Protein AF-X1P4A0-F1 (afdb_monomer_lite)

pLDDT: mean 90.71, std 11.79, range [50.19, 98.5]

Radius of gyration: 20.47 Å; chains: 1; bounding box: 56×38×45 Å

Sequence (84 aa):
ELKLKEFGFEIYPIEATFIPFPNGKYLFLWNDAQKAAQEIERFSPRDAKAYLEFVQFLDRVAKFMEPLLLKPPPIPLLPDYSEP

Structure (mmCIF, N/CA/C/O backbone):
data_AF-X1P4A0-F1
#
_entry.id   AF-X1P4A0-F1
#
loop_
_atom_site.group_PDB
_atom_site.id
_atom_site.type_symbol
_atom_site.label_atom_id
_atom_site.label_alt_id
_atom_site.label_comp_id
_atom_site.label_asym_id
_atom_site.label_entity_id
_atom_site.label_seq_id
_atom_site.pdbx_PDB_ins_code
_atom_site.Cartn_x
_atom_site.Cartn_y
_atom_site.Cartn_z
_atom_site.occupancy
_atom_site.B_iso_or_equiv
_atom_site.auth_seq_id
_atom_site.auth_comp_id
_atom_site.auth_asym_id
_atom_site.auth_atom_id
_atom_site.pdbx_PDB_model_num
ATOM 1 N N . GLU A 1 1 ? 20.698 -10.426 -22.635 1.00 77.75 1 GLU A N 1
ATOM 2 C CA . GLU A 1 1 ? 19.627 -10.447 -21.614 1.00 77.75 1 GLU A CA 1
ATOM 3 C C . GLU A 1 1 ? 19.995 -11.389 -20.480 1.00 77.75 1 GLU A C 1
ATOM 5 O O . GLU A 1 1 ? 20.729 -12.340 -20.716 1.00 77.75 1 GLU A O 1
ATOM 10 N N . LEU A 1 2 ? 19.495 -11.131 -19.269 1.00 92.69 2 LEU A N 1
ATOM 11 C CA . LEU A 1 2 ? 19.881 -11.840 -18.041 1.00 92.69 2 LEU A CA 1
ATOM 12 C C . LEU A 1 2 ? 19.275 -13.253 -17.882 1.00 92.69 2 LEU A C 1
ATOM 14 O O . LEU A 1 2 ? 19.603 -13.929 -16.915 1.00 92.69 2 LEU A O 1
ATOM 18 N N . LYS A 1 3 ? 18.392 -13.707 -18.791 1.00 95.06 3 LYS A N 1
ATOM 19 C CA . LYS A 1 3 ? 17.752 -15.046 -18.769 1.00 95.06 3 LYS A CA 1
ATOM 20 C C . LYS A 1 3 ? 17.145 -15.450 -17.410 1.00 95.06 3 LYS A C 1
ATOM 22 O O . LYS A 1 3 ? 17.086 -16.625 -17.067 1.00 95.06 3 LYS A O 1
ATOM 27 N N . LEU A 1 4 ? 16.666 -1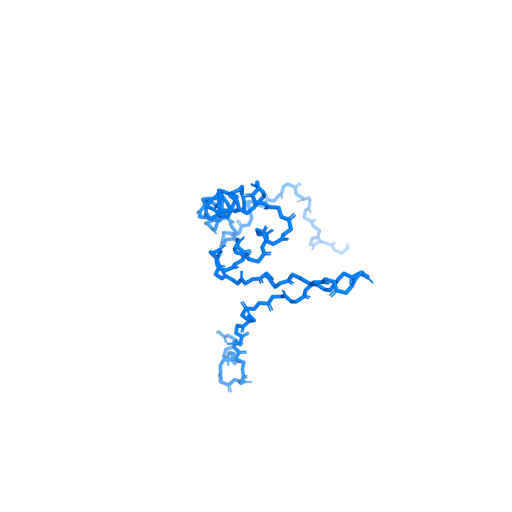4.471 -16.637 1.00 95.31 4 LEU A N 1
ATOM 28 C CA . LEU A 1 4 ? 16.282 -14.642 -15.227 1.00 95.31 4 LEU A CA 1
ATOM 29 C C . LEU A 1 4 ? 15.261 -15.769 -15.018 1.00 95.31 4 LEU A C 1
ATOM 31 O O . LEU A 1 4 ? 15.429 -16.595 -14.127 1.00 95.31 4 LEU A O 1
ATOM 35 N N . LYS A 1 5 ? 14.244 -15.844 -15.883 1.00 93.25 5 LYS A N 1
ATOM 36 C CA . LYS A 1 5 ? 13.215 -16.889 -15.820 1.00 93.25 5 LYS A CA 1
ATOM 37 C C . LYS A 1 5 ? 13.771 -18.289 -16.115 1.00 93.25 5 LYS A C 1
ATOM 39 O O . LYS A 1 5 ? 13.376 -19.242 -15.458 1.00 93.25 5 LYS A O 1
ATOM 44 N N . GLU A 1 6 ? 14.696 -18.418 -17.071 1.00 95.69 6 GLU A N 1
ATOM 45 C CA . GLU A 1 6 ? 15.355 -19.700 -17.394 1.00 95.69 6 GLU A CA 1
ATOM 46 C C . GLU A 1 6 ? 16.225 -20.194 -16.230 1.00 95.69 6 GLU A C 1
ATOM 48 O O . GLU A 1 6 ? 16.346 -21.396 -16.015 1.00 95.69 6 GLU A O 1
ATOM 53 N N . PHE A 1 7 ? 16.787 -19.268 -15.450 1.00 96.12 7 PHE A N 1
ATOM 54 C CA . PHE A 1 7 ? 17.538 -19.569 -14.232 1.00 96.12 7 PHE A CA 1
ATOM 55 C C . PHE A 1 7 ? 16.665 -19.646 -12.967 1.00 96.12 7 PHE A C 1
ATOM 57 O O . PHE A 1 7 ? 17.199 -19.677 -11.861 1.00 96.12 7 PHE A O 1
ATOM 64 N N . GLY A 1 8 ? 15.336 -19.712 -13.112 1.00 95.62 8 GLY A N 1
ATOM 65 C CA . GLY A 1 8 ? 14.410 -19.983 -12.009 1.00 95.62 8 GLY A CA 1
ATOM 66 C C . GLY A 1 8 ? 14.023 -18.772 -11.159 1.00 95.62 8 GLY A C 1
ATOM 67 O O . GLY A 1 8 ? 13.516 -18.949 -10.055 1.00 95.62 8 GLY A O 1
ATOM 68 N N . PHE A 1 9 ? 14.251 -17.542 -11.633 1.00 95.12 9 PHE A N 1
ATOM 69 C CA . PHE A 1 9 ? 13.757 -16.354 -10.938 1.00 95.12 9 PHE A CA 1
ATOM 70 C C . PHE A 1 9 ? 12.240 -16.203 -11.112 1.00 95.12 9 PHE A C 1
ATOM 72 O O . PHE A 1 9 ? 11.744 -16.037 -12.231 1.00 95.12 9 PHE A O 1
ATOM 79 N N . GLU A 1 10 ? 11.526 -16.186 -9.988 1.00 93.88 10 GLU A N 1
ATOM 80 C CA . GLU A 1 10 ? 10.084 -15.967 -9.904 1.00 93.88 10 GLU A CA 1
ATOM 81 C C . GLU A 1 10 ? 9.767 -14.868 -8.884 1.00 93.88 10 GLU A C 1
ATOM 83 O O . GLU A 1 10 ? 10.381 -14.787 -7.819 1.00 93.88 10 GLU A O 1
ATOM 88 N N . ILE A 1 11 ? 8.792 -14.017 -9.211 1.00 91.19 11 ILE A N 1
ATOM 89 C CA . ILE A 1 11 ? 8.319 -12.955 -8.320 1.00 91.19 11 ILE A CA 1
ATOM 90 C C . ILE A 1 11 ? 7.030 -13.426 -7.660 1.00 91.19 11 ILE A C 1
ATOM 92 O O . ILE A 1 11 ? 6.021 -13.630 -8.334 1.00 91.19 11 ILE A O 1
ATOM 96 N N . TYR A 1 12 ? 7.060 -13.522 -6.336 1.00 90.75 12 TYR A N 1
ATOM 97 C CA . TYR A 1 12 ? 5.880 -13.768 -5.520 1.00 90.75 12 TYR A CA 1
ATOM 98 C C . TYR A 1 12 ? 5.439 -12.453 -4.871 1.00 90.75 12 TYR A C 1
ATOM 100 O O . TYR A 1 12 ? 6.215 -11.865 -4.112 1.00 90.75 12 TYR A O 1
ATOM 108 N N . PRO A 1 13 ? 4.231 -11.947 -5.169 1.00 87.25 13 PRO A N 1
ATOM 109 C CA . PRO A 1 13 ? 3.751 -10.722 -4.556 1.00 87.25 13 PRO A CA 1
ATOM 110 C C . PRO A 1 13 ? 3.473 -10.956 -3.071 1.00 87.25 13 PRO A C 1
ATOM 112 O O . PRO A 1 13 ? 2.784 -11.899 -2.688 1.00 87.25 13 PRO A O 1
ATOM 115 N N . ILE A 1 14 ? 3.982 -10.062 -2.229 1.00 90.94 14 ILE A N 1
ATOM 116 C CA . ILE A 1 14 ? 3.577 -9.995 -0.825 1.00 90.94 14 ILE A CA 1
ATOM 117 C C . ILE A 1 14 ? 2.225 -9.288 -0.792 1.00 90.94 14 ILE A C 1
ATOM 119 O O . ILE A 1 14 ? 2.146 -8.128 -1.181 1.00 90.94 14 ILE A O 1
ATOM 123 N N . GLU A 1 15 ? 1.164 -9.970 -0.361 1.00 91.31 15 GLU A N 1
ATOM 124 C CA . GLU A 1 15 ? -0.204 -9.423 -0.409 1.00 91.31 15 GLU A CA 1
ATOM 125 C C . GLU A 1 15 ? -0.469 -8.329 0.636 1.00 91.31 15 GLU A C 1
ATOM 127 O O . GLU A 1 15 ? -1.242 -7.395 0.392 1.00 91.31 15 GLU A O 1
ATOM 132 N N . ALA A 1 16 ? 0.165 -8.449 1.802 1.00 95.12 16 ALA A N 1
ATOM 133 C CA . ALA A 1 16 ? 0.049 -7.503 2.900 1.00 95.12 16 ALA A CA 1
ATOM 134 C C . ALA A 1 16 ? 1.261 -7.559 3.824 1.00 95.12 16 ALA A C 1
ATOM 136 O O . ALA A 1 16 ? 1.906 -8.596 3.984 1.00 95.12 16 ALA A O 1
ATOM 137 N N . THR A 1 17 ? 1.509 -6.443 4.502 1.00 95.69 17 THR A N 1
ATOM 138 C CA . THR A 1 17 ? 2.470 -6.366 5.604 1.00 95.69 17 THR A CA 1
ATOM 139 C C . THR A 1 17 ? 1.730 -6.424 6.938 1.00 95.69 17 THR A C 1
ATOM 141 O O . THR A 1 17 ? 0.801 -5.650 7.168 1.00 95.69 17 THR A O 1
ATOM 144 N N . PHE A 1 18 ? 2.146 -7.324 7.830 1.00 96.50 18 PHE A N 1
ATOM 145 C CA . PHE A 1 18 ? 1.639 -7.403 9.200 1.00 96.50 18 PHE A CA 1
ATOM 146 C C . PHE A 1 18 ? 2.457 -6.513 10.140 1.00 96.50 18 PHE A C 1
ATOM 148 O O . PHE A 1 18 ? 3.677 -6.646 10.223 1.00 96.50 18 PHE A O 1
ATOM 155 N N . ILE A 1 19 ? 1.778 -5.627 10.869 1.00 96.81 19 ILE A N 1
ATOM 156 C CA . ILE A 1 19 ? 2.386 -4.654 11.781 1.00 96.81 19 ILE A CA 1
ATOM 157 C C . ILE A 1 19 ? 1.805 -4.875 13.189 1.00 96.81 19 ILE A C 1
ATOM 159 O O . ILE A 1 19 ? 0.695 -4.411 13.474 1.00 96.81 19 ILE A O 1
ATOM 163 N N . PRO A 1 20 ? 2.507 -5.604 14.076 1.00 97.38 20 PRO A N 1
ATOM 164 C CA . PRO A 1 20 ? 2.062 -5.824 15.448 1.00 97.38 20 PRO A CA 1
ATOM 165 C C . PRO A 1 20 ? 2.357 -4.613 16.340 1.00 97.38 20 PRO A C 1
ATOM 167 O O . PRO A 1 20 ? 3.402 -3.975 16.223 1.00 97.38 20 PRO A O 1
ATOM 170 N N . PHE A 1 21 ? 1.467 -4.343 17.294 1.00 96.25 21 PHE A N 1
ATOM 171 C CA . PHE A 1 21 ? 1.663 -3.331 18.330 1.00 96.25 21 PHE A CA 1
ATOM 172 C C . PHE A 1 21 ? 1.878 -3.984 19.707 1.00 96.25 21 PHE A C 1
ATOM 174 O O . PHE A 1 21 ? 1.305 -5.042 19.981 1.00 96.25 21 PHE A O 1
ATOM 181 N N . PRO A 1 22 ? 2.620 -3.339 20.632 1.00 96.94 22 PRO A N 1
ATOM 182 C CA . PRO A 1 22 ? 2.876 -3.890 21.969 1.00 96.94 22 PRO A CA 1
ATOM 183 C C . PRO A 1 22 ? 1.616 -4.170 22.804 1.00 96.94 22 PRO A C 1
ATOM 185 O O . PRO A 1 22 ? 1.641 -4.988 23.714 1.00 96.94 22 PRO A O 1
ATOM 188 N N . ASN A 1 23 ? 0.505 -3.496 22.499 1.00 95.25 23 ASN A N 1
ATOM 189 C CA . ASN A 1 23 ? -0.778 -3.657 23.188 1.00 95.25 23 ASN A CA 1
ATOM 190 C C . ASN A 1 23 ? -1.638 -4.813 22.636 1.00 95.25 23 ASN A C 1
ATOM 192 O O . ASN A 1 23 ? -2.823 -4.891 22.956 1.00 95.25 23 ASN A O 1
ATOM 196 N N . GLY A 1 24 ? -1.083 -5.663 21.767 1.00 95.12 24 GLY A N 1
ATOM 197 C CA . GLY A 1 24 ? -1.794 -6.786 21.152 1.00 95.12 24 GLY A CA 1
ATOM 198 C C . GLY A 1 24 ? -2.717 -6.401 19.992 1.00 95.12 24 GLY A C 1
ATOM 199 O O . GLY A 1 24 ? -3.309 -7.282 19.368 1.00 95.12 24 GLY A O 1
ATOM 200 N N . LYS A 1 25 ? -2.835 -5.109 19.655 1.00 96.19 25 LYS A N 1
ATOM 201 C CA . LYS A 1 25 ? -3.443 -4.691 18.386 1.00 96.19 25 LYS A CA 1
ATOM 202 C C . LYS A 1 25 ? -2.487 -4.994 17.234 1.00 96.19 25 LYS A C 1
ATOM 204 O O . LYS A 1 25 ? -1.284 -5.163 17.421 1.00 96.19 25 LYS A O 1
ATOM 209 N N . TYR A 1 26 ? -3.026 -5.014 16.026 1.00 96.88 26 TYR A N 1
ATOM 210 C CA . TYR A 1 26 ? -2.258 -5.204 14.806 1.00 96.88 26 TYR A CA 1
ATOM 211 C C . TYR A 1 26 ? -2.908 -4.457 13.649 1.00 96.88 26 TYR A C 1
ATOM 213 O O . TYR A 1 26 ? -4.116 -4.216 13.665 1.00 96.88 26 TYR A O 1
ATOM 221 N N . LEU A 1 27 ? -2.096 -4.129 12.653 1.00 97.25 27 LEU A N 1
ATOM 222 C CA . LEU A 1 27 ? -2.515 -3.539 11.393 1.00 97.25 27 LEU A CA 1
ATOM 223 C C . LEU A 1 27 ? -2.015 -4.431 10.254 1.00 97.25 27 LEU A C 1
ATOM 225 O O . LEU A 1 27 ? -0.825 -4.738 10.189 1.00 97.25 27 LEU A O 1
ATOM 229 N N . PHE A 1 28 ? -2.916 -4.833 9.361 1.00 97.56 28 PHE A N 1
ATOM 230 C CA . PHE A 1 28 ? -2.528 -5.351 8.053 1.00 97.56 28 PHE A CA 1
ATOM 2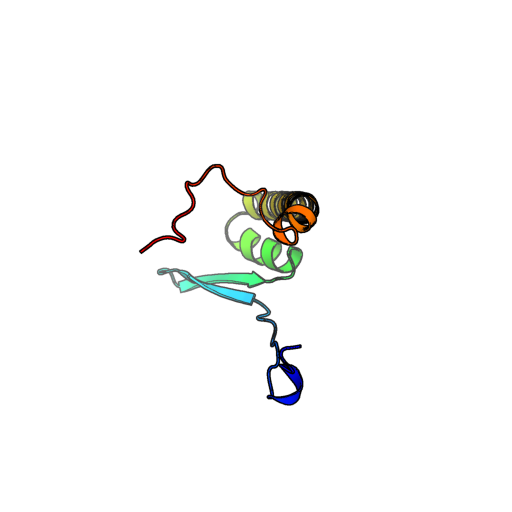31 C C . PHE A 1 28 ? -2.552 -4.209 7.044 1.00 97.56 28 PHE A C 1
ATOM 233 O O . PHE A 1 28 ? -3.602 -3.627 6.779 1.00 97.56 28 PHE A O 1
ATOM 240 N N . LEU A 1 29 ? -1.394 -3.890 6.472 1.00 96.69 29 LEU A N 1
ATOM 241 C CA . LEU A 1 29 ? -1.310 -2.957 5.358 1.00 96.69 29 LEU A CA 1
ATOM 242 C C . LEU A 1 29 ? -1.342 -3.755 4.054 1.00 96.69 29 LEU A C 1
ATOM 244 O O . LEU A 1 29 ? -0.323 -4.294 3.621 1.00 96.69 29 LEU A O 1
ATOM 248 N N . TRP A 1 30 ? -2.539 -3.884 3.489 1.00 97.25 30 TRP A N 1
ATOM 249 C CA . TRP A 1 30 ? -2.789 -4.567 2.221 1.00 97.25 30 TRP A CA 1
ATOM 250 C C . TRP A 1 30 ? -2.296 -3.738 1.033 1.00 97.25 30 TRP A C 1
ATOM 252 O O . TRP A 1 30 ? -2.352 -2.510 1.068 1.00 97.25 30 TRP A O 1
ATOM 262 N N . ASN A 1 31 ? -1.896 -4.402 -0.054 1.00 94.38 31 ASN A N 1
ATOM 263 C CA . ASN A 1 31 ? -1.638 -3.709 -1.326 1.00 94.38 31 ASN A CA 1
ATOM 264 C C . ASN A 1 31 ? -2.915 -3.087 -1.913 1.00 94.38 31 ASN A C 1
ATOM 266 O O . ASN A 1 31 ? -2.860 -2.095 -2.635 1.00 94.38 31 ASN A O 1
ATOM 270 N N . ASP A 1 32 ? -4.071 -3.680 -1.607 1.00 96.56 32 ASP A N 1
ATOM 271 C CA . ASP A 1 32 ? -5.373 -3.087 -1.887 1.00 96.56 32 ASP A CA 1
ATOM 272 C C . ASP A 1 32 ? -5.624 -1.934 -0.905 1.00 96.56 32 ASP A C 1
ATOM 274 O O . ASP A 1 32 ? -5.785 -2.141 0.303 1.00 96.56 32 ASP A O 1
ATOM 278 N N . ALA A 1 33 ? -5.654 -0.710 -1.432 1.00 97.12 33 ALA A N 1
ATOM 279 C CA . ALA A 1 33 ? -5.755 0.498 -0.623 1.00 97.12 33 ALA A CA 1
ATOM 280 C C . ALA A 1 33 ? -7.061 0.577 0.185 1.00 97.12 33 ALA A C 1
ATOM 282 O O . ALA A 1 33 ? -7.090 1.185 1.254 1.00 97.12 33 ALA A O 1
ATOM 283 N N . GLN A 1 34 ? -8.131 -0.063 -0.283 1.00 97.94 34 GLN A N 1
ATOM 284 C CA . GLN A 1 34 ? -9.443 -0.039 0.347 1.00 97.94 34 GLN A CA 1
ATOM 285 C C . GLN A 1 34 ? -9.460 -0.995 1.533 1.00 97.94 34 GLN A C 1
ATOM 287 O O . GLN A 1 34 ? -9.907 -0.610 2.613 1.00 97.94 34 GLN A O 1
ATOM 292 N N . LYS A 1 35 ? -8.894 -2.195 1.377 1.00 97.94 35 LYS A N 1
ATOM 293 C CA . LYS A 1 35 ? -8.671 -3.117 2.500 1.00 97.94 35 LYS A CA 1
ATOM 294 C C . LYS A 1 35 ? -7.734 -2.510 3.543 1.00 97.94 35 LYS A C 1
ATOM 296 O O . LYS A 1 35 ? -8.001 -2.601 4.737 1.00 97.94 35 LYS A O 1
ATOM 301 N N . ALA A 1 36 ? -6.661 -1.847 3.111 1.00 97.88 36 ALA A N 1
ATOM 302 C CA . ALA A 1 36 ? -5.767 -1.128 4.015 1.00 97.88 36 ALA A CA 1
ATOM 303 C C . ALA A 1 36 ? -6.492 0.004 4.769 1.00 97.88 36 ALA A C 1
ATOM 305 O O . ALA A 1 36 ? -6.338 0.121 5.982 1.00 97.88 36 ALA A O 1
ATOM 306 N N . ALA A 1 37 ? -7.333 0.797 4.096 1.00 98.44 37 ALA A N 1
ATOM 307 C CA . ALA A 1 37 ? -8.122 1.846 4.744 1.00 98.44 37 ALA A CA 1
ATOM 308 C C . ALA A 1 37 ? -9.106 1.285 5.786 1.00 98.44 37 ALA A C 1
ATOM 310 O O . ALA A 1 37 ? -9.220 1.853 6.868 1.00 98.44 37 ALA A O 1
ATOM 311 N N . GLN A 1 38 ? -9.759 0.152 5.504 1.00 98.31 38 GLN A N 1
ATOM 312 C CA . GLN A 1 38 ? -10.634 -0.540 6.464 1.00 98.31 38 GLN A CA 1
ATOM 313 C C . GLN A 1 38 ? -9.870 -0.995 7.715 1.00 98.31 38 GLN A C 1
ATOM 315 O O . GLN A 1 38 ? -10.361 -0.864 8.836 1.00 98.31 38 GLN A O 1
ATOM 320 N N . GLU A 1 39 ? -8.645 -1.493 7.548 1.00 98.12 39 GLU A N 1
ATOM 321 C CA . GLU A 1 39 ? -7.789 -1.852 8.679 1.00 98.12 39 GLU A CA 1
ATOM 322 C C . GLU A 1 39 ? -7.355 -0.618 9.489 1.00 98.12 39 GLU A C 1
ATOM 324 O O . GLU A 1 39 ? -7.386 -0.648 10.721 1.00 98.12 39 GLU A O 1
ATOM 329 N N . ILE A 1 40 ? -7.021 0.491 8.819 1.00 98.38 40 ILE A N 1
ATOM 330 C CA . ILE A 1 40 ? -6.673 1.771 9.462 1.00 98.38 40 ILE A CA 1
ATOM 331 C C . ILE A 1 40 ? -7.875 2.361 10.211 1.00 98.38 40 ILE A C 1
ATOM 333 O O . ILE A 1 40 ? -7.702 2.921 11.294 1.00 98.38 40 ILE A O 1
ATOM 337 N N . GLU A 1 41 ? -9.098 2.202 9.700 1.00 98.25 41 GLU A N 1
ATOM 338 C CA . GLU A 1 41 ? -10.324 2.736 10.309 1.00 98.25 41 GLU A CA 1
ATOM 339 C C . GLU A 1 41 ? -10.545 2.213 11.733 1.00 98.25 41 GLU A C 1
ATOM 341 O O . GLU A 1 41 ? -10.984 2.963 12.608 1.00 98.25 41 GLU A O 1
ATOM 346 N N . ARG A 1 42 ? -10.128 0.967 12.009 1.00 97.00 42 ARG A N 1
ATOM 347 C CA . ARG A 1 42 ? -10.135 0.364 13.356 1.00 97.00 42 ARG A CA 1
ATOM 348 C C . ARG A 1 42 ? -9.304 1.153 14.378 1.00 97.00 42 ARG A C 1
ATOM 350 O O . ARG A 1 42 ? -9.498 0.988 15.584 1.00 97.00 42 ARG A O 1
ATOM 357 N N . PHE A 1 43 ? -8.354 1.963 13.910 1.00 96.31 43 PHE A N 1
ATOM 358 C CA . PHE A 1 43 ? -7.500 2.833 14.719 1.00 96.31 43 PHE A CA 1
ATOM 359 C C . PHE A 1 43 ? -7.922 4.301 14.620 1.00 96.31 43 PHE A C 1
ATOM 361 O O . PHE A 1 43 ? -7.918 4.998 15.633 1.00 96.31 43 PHE A O 1
ATOM 368 N N . SER A 1 44 ? -8.266 4.767 13.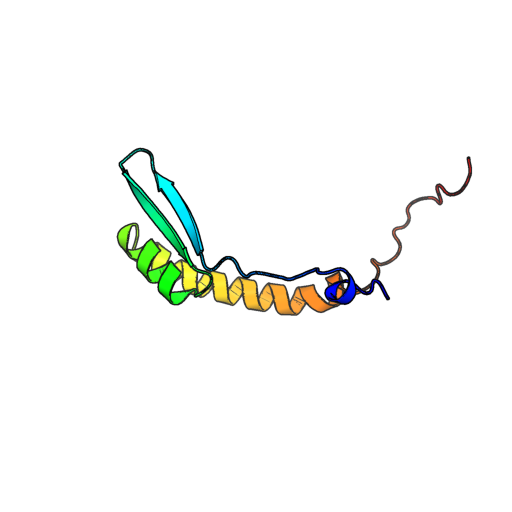417 1.00 97.81 44 SER A N 1
ATOM 369 C CA . SER A 1 44 ? -8.598 6.163 13.134 1.00 97.81 44 SER A CA 1
ATOM 370 C C . SER A 1 44 ? -9.433 6.291 11.850 1.00 97.81 44 SER A C 1
ATOM 372 O O . SER A 1 44 ? -8.899 6.154 10.746 1.00 97.81 44 SER A O 1
ATOM 374 N N . PRO A 1 45 ? -10.732 6.635 11.951 1.00 98.00 45 PRO A N 1
ATOM 375 C CA . PRO A 1 45 ? -11.577 6.886 10.778 1.00 98.00 45 PRO A CA 1
ATOM 376 C C . PRO A 1 45 ? -11.103 8.074 9.933 1.00 98.00 45 PRO A C 1
ATOM 378 O O . PRO A 1 45 ? -11.232 8.083 8.709 1.00 98.00 45 PRO A O 1
ATOM 381 N N . ARG A 1 46 ? -10.515 9.086 10.585 1.00 98.44 46 ARG A N 1
ATOM 382 C CA . ARG A 1 46 ? -9.927 10.240 9.897 1.00 98.44 46 ARG A CA 1
ATOM 383 C C . ARG A 1 46 ? -8.774 9.800 8.997 1.00 98.44 46 ARG A C 1
ATOM 385 O O . ARG A 1 46 ? -8.723 10.213 7.839 1.00 98.44 46 ARG A O 1
ATOM 392 N N . ASP A 1 47 ? -7.875 8.974 9.523 1.00 98.38 47 ASP A N 1
ATOM 393 C CA . ASP A 1 47 ? -6.687 8.555 8.780 1.00 98.38 47 ASP A CA 1
ATOM 394 C C . ASP A 1 47 ? -7.029 7.524 7.707 1.00 98.38 47 ASP A C 1
ATOM 396 O O . ASP A 1 47 ? -6.413 7.544 6.649 1.00 98.38 47 ASP A O 1
ATOM 400 N N . ALA A 1 48 ? -8.063 6.701 7.903 1.00 98.50 48 ALA A N 1
ATOM 401 C CA . ALA A 1 48 ? -8.569 5.804 6.864 1.00 98.50 48 ALA A CA 1
ATOM 402 C C . ALA A 1 48 ? -8.987 6.568 5.598 1.00 98.50 48 ALA A C 1
ATOM 404 O O . ALA A 1 48 ? -8.617 6.191 4.484 1.00 98.50 48 ALA A O 1
ATOM 405 N N . LYS A 1 49 ? -9.698 7.692 5.762 1.00 97.62 49 LYS A N 1
ATOM 406 C CA . LYS A 1 49 ? -10.062 8.561 4.638 1.00 97.62 49 LYS A CA 1
ATOM 407 C C . LYS A 1 49 ? -8.830 9.219 4.009 1.00 97.62 49 LYS A C 1
ATOM 409 O O . LYS A 1 49 ? -8.680 9.192 2.789 1.00 97.62 49 LYS A O 1
ATOM 414 N N . ALA A 1 50 ? -7.948 9.785 4.834 1.00 98.50 50 ALA A N 1
ATOM 415 C CA . ALA A 1 50 ? -6.740 10.457 4.355 1.00 98.50 50 ALA A CA 1
ATOM 416 C C . ALA A 1 50 ? -5.782 9.497 3.627 1.00 98.50 50 ALA A C 1
ATOM 418 O O . ALA A 1 50 ? -5.127 9.889 2.665 1.00 98.50 50 ALA A O 1
ATOM 419 N N . TYR A 1 51 ? -5.730 8.230 4.044 1.00 98.31 51 TYR A N 1
ATOM 420 C CA . TYR A 1 51 ? -4.896 7.205 3.428 1.00 98.31 51 TYR A CA 1
ATOM 421 C C . TYR A 1 51 ? -5.263 6.976 1.958 1.00 98.31 51 TYR A C 1
ATOM 423 O O . TYR A 1 51 ? -4.375 6.920 1.111 1.00 98.31 51 TYR A O 1
ATOM 431 N N . LEU A 1 52 ? -6.555 6.927 1.620 1.00 98.19 52 LEU A N 1
ATOM 432 C CA . LEU A 1 52 ? -6.987 6.767 0.227 1.00 98.19 52 LEU A CA 1
ATOM 433 C C . LEU A 1 52 ? -6.564 7.955 -0.646 1.00 98.19 52 LEU A C 1
ATOM 435 O O . LEU A 1 52 ? -6.078 7.766 -1.762 1.00 98.19 52 LEU A O 1
ATOM 439 N N . GLU A 1 53 ? -6.707 9.176 -0.130 1.00 98.06 53 GLU A N 1
ATOM 440 C CA . GLU A 1 53 ? -6.261 10.396 -0.815 1.00 98.06 53 GLU A CA 1
ATOM 441 C C . GLU A 1 53 ? -4.734 10.396 -1.006 1.00 98.06 53 GLU A C 1
ATOM 443 O O . GLU A 1 53 ? -4.229 10.756 -2.075 1.00 98.06 53 GLU A O 1
ATOM 448 N N . PHE A 1 54 ? -3.997 9.926 0.003 1.00 98.00 54 PHE A N 1
ATOM 449 C CA . PHE A 1 54 ? -2.545 9.790 -0.032 1.00 98.00 54 PHE A CA 1
ATOM 450 C C . PHE A 1 54 ? -2.074 8.762 -1.067 1.00 98.00 54 PHE A C 1
ATOM 452 O O . PHE A 1 54 ? -1.191 9.069 -1.865 1.00 98.00 54 PHE A O 1
ATOM 459 N N . VAL A 1 55 ? -2.686 7.576 -1.124 1.00 97.69 55 VAL A N 1
ATOM 460 C CA . VAL A 1 55 ? -2.348 6.550 -2.126 1.00 97.69 55 VAL A CA 1
ATOM 461 C C . VAL A 1 55 ? -2.579 7.074 -3.544 1.00 97.69 55 VAL A C 1
ATOM 463 O O . VAL A 1 55 ? -1.719 6.920 -4.409 1.00 97.69 55 VAL A O 1
ATOM 466 N N . GLN A 1 56 ? -3.695 7.766 -3.787 1.00 97.69 56 GLN A N 1
ATOM 467 C CA . GLN A 1 56 ? -3.958 8.389 -5.089 1.00 97.69 56 GLN A CA 1
ATOM 468 C C . GLN A 1 56 ? -2.936 9.474 -5.438 1.00 97.69 56 GLN A C 1
ATOM 470 O O . GLN A 1 56 ? -2.592 9.659 -6.606 1.00 97.69 56 GLN A O 1
ATOM 475 N N . PHE A 1 57 ? -2.472 10.233 -4.446 1.00 98.00 57 PHE A N 1
ATOM 476 C CA . PHE A 1 57 ? -1.389 11.187 -4.644 1.00 98.00 57 PHE A CA 1
ATOM 477 C C . PHE A 1 57 ? -0.084 10.481 -5.028 1.00 98.00 57 PHE A C 1
ATOM 479 O O . PHE A 1 57 ? 0.535 10.879 -6.015 1.00 98.00 57 PHE A O 1
ATOM 486 N N . LEU A 1 58 ? 0.291 9.414 -4.318 1.00 97.44 58 LEU A N 1
ATOM 487 C CA . LEU A 1 58 ? 1.481 8.626 -4.638 1.00 97.44 58 LEU A CA 1
ATOM 488 C C . LEU A 1 58 ? 1.415 8.015 -6.041 1.00 97.44 58 LEU A C 1
ATOM 490 O O . LEU A 1 58 ? 2.418 8.050 -6.742 1.00 97.44 58 LEU A O 1
ATOM 494 N N . ASP A 1 59 ? 0.250 7.541 -6.490 1.00 96.81 59 ASP A N 1
ATOM 495 C CA . ASP A 1 59 ? 0.060 7.039 -7.861 1.00 96.81 59 ASP A CA 1
ATOM 496 C C . ASP A 1 59 ? 0.354 8.120 -8.919 1.00 96.81 59 ASP A C 1
ATOM 498 O O . ASP A 1 59 ? 1.057 7.874 -9.902 1.00 96.81 59 ASP A O 1
ATOM 502 N N . ARG A 1 60 ? -0.104 9.360 -8.697 1.00 97.50 60 ARG A N 1
ATOM 503 C CA . ARG A 1 60 ? 0.220 10.486 -9.592 1.00 97.50 60 ARG A CA 1
ATOM 504 C C . ARG A 1 60 ? 1.711 10.815 -9.587 1.00 97.50 60 ARG A C 1
ATOM 506 O O . ARG A 1 60 ? 2.275 11.073 -10.649 1.00 97.50 60 ARG A O 1
ATOM 513 N N . VAL A 1 61 ? 2.345 10.803 -8.413 1.00 97.38 61 VAL A N 1
ATOM 514 C CA . VAL A 1 61 ? 3.794 11.026 -8.287 1.00 97.38 61 VAL A CA 1
ATOM 515 C C . VAL A 1 61 ? 4.568 9.920 -9.000 1.00 97.38 61 VAL A C 1
ATOM 517 O O . VAL A 1 61 ? 5.483 10.222 -9.760 1.00 97.38 61 VAL A O 1
ATOM 520 N N . ALA A 1 62 ? 4.182 8.657 -8.819 1.00 95.56 62 ALA A N 1
ATOM 521 C CA . ALA A 1 62 ? 4.819 7.515 -9.463 1.00 95.56 62 ALA A CA 1
ATOM 522 C C . ALA A 1 62 ? 4.767 7.639 -10.989 1.00 95.56 62 ALA A C 1
ATOM 524 O O . ALA A 1 62 ? 5.812 7.578 -11.629 1.00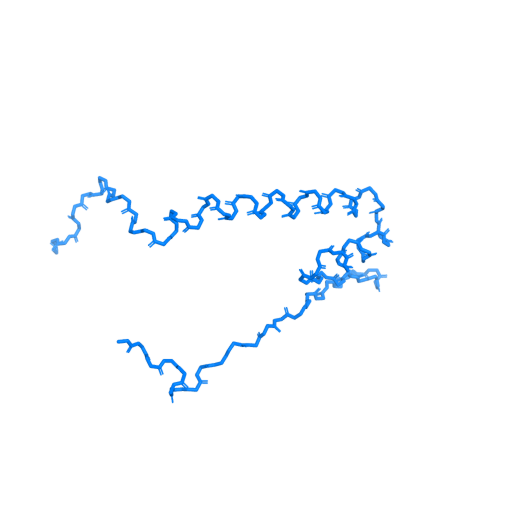 95.56 62 ALA A O 1
ATOM 525 N N . LYS A 1 63 ? 3.596 7.943 -11.563 1.00 95.19 63 LYS A N 1
ATOM 526 C CA . LYS A 1 63 ? 3.430 8.165 -13.013 1.00 95.19 63 LYS A CA 1
ATOM 527 C C . LYS A 1 63 ? 4.295 9.302 -13.554 1.00 95.19 63 LYS A C 1
ATOM 529 O O . LYS A 1 63 ? 4.765 9.240 -14.686 1.00 95.19 63 LYS A O 1
ATOM 534 N N . PHE A 1 64 ? 4.503 10.349 -12.760 1.00 94.50 64 PHE A N 1
ATOM 535 C CA . PHE A 1 64 ? 5.391 11.448 -13.130 1.00 94.50 64 PHE A CA 1
ATOM 536 C C . PHE A 1 64 ? 6.875 11.048 -13.064 1.00 94.50 64 PHE A C 1
ATOM 538 O O . PHE A 1 64 ? 7.656 11.422 -13.938 1.00 94.50 64 PHE A O 1
ATOM 545 N N . MET A 1 65 ? 7.262 10.281 -12.043 1.00 93.69 65 MET A N 1
ATOM 546 C CA . MET A 1 65 ? 8.652 9.897 -11.779 1.00 93.69 65 MET A CA 1
ATOM 547 C C . MET A 1 65 ? 9.140 8.719 -12.628 1.00 93.69 65 MET A C 1
ATOM 549 O O . MET A 1 65 ? 10.317 8.674 -12.974 1.00 93.69 65 MET A O 1
ATOM 553 N N . GLU A 1 66 ? 8.267 7.778 -12.987 1.00 92.25 66 GLU A N 1
ATOM 554 C CA . GLU A 1 66 ? 8.586 6.571 -13.760 1.00 92.25 66 GLU A CA 1
ATOM 555 C C . GLU A 1 66 ? 9.450 6.834 -15.013 1.00 92.25 66 GLU A C 1
ATOM 557 O O . GLU A 1 66 ? 10.512 6.215 -15.138 1.00 92.25 66 GLU A O 1
ATOM 562 N N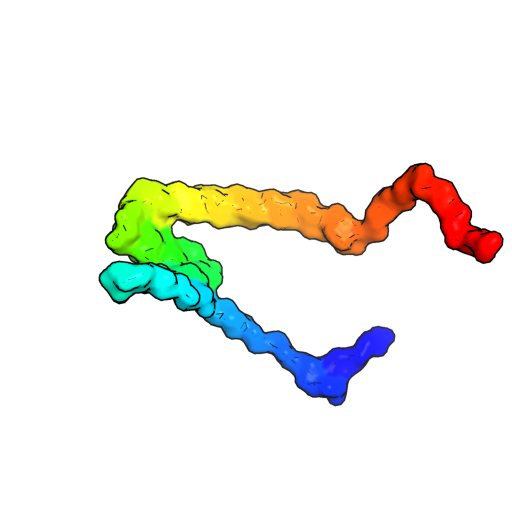 . PRO A 1 67 ? 9.125 7.795 -15.905 1.00 90.00 67 PRO A N 1
ATOM 563 C CA . PRO A 1 67 ? 9.967 8.073 -17.069 1.00 90.00 67 PRO A CA 1
ATOM 564 C C . PRO A 1 67 ? 11.325 8.691 -16.719 1.00 90.00 67 PRO A C 1
ATOM 566 O O . PRO A 1 67 ? 12.222 8.667 -17.559 1.00 90.00 67 PRO A O 1
ATOM 569 N N . LEU A 1 68 ? 11.484 9.284 -15.533 1.00 88.25 68 LEU A N 1
ATOM 570 C CA . LEU A 1 68 ? 12.761 9.828 -15.065 1.00 88.25 68 LEU A CA 1
ATOM 571 C C . LEU A 1 68 ? 13.650 8.726 -14.483 1.00 88.25 68 LEU A C 1
ATOM 573 O O . LEU A 1 68 ? 14.854 8.750 -14.708 1.00 88.25 68 LEU A O 1
ATOM 577 N N . LEU A 1 69 ? 13.062 7.749 -13.785 1.00 88.19 69 LEU A N 1
ATOM 578 C CA . LEU A 1 69 ? 13.787 6.629 -13.172 1.00 88.19 69 LEU A CA 1
ATOM 579 C C . LEU A 1 69 ? 14.343 5.641 -14.203 1.00 88.19 69 LEU A C 1
ATOM 581 O O . LEU A 1 69 ? 15.378 5.024 -13.969 1.00 88.19 69 LEU A O 1
ATOM 585 N N . LEU A 1 70 ? 13.660 5.487 -15.340 1.00 87.25 70 LEU A N 1
ATOM 586 C CA . LEU A 1 70 ? 14.072 4.576 -16.413 1.00 87.25 70 LEU A CA 1
ATOM 587 C C . LEU A 1 70 ? 15.031 5.216 -17.424 1.00 87.25 70 LEU A C 1
ATOM 589 O O . LEU A 1 70 ? 15.532 4.536 -18.321 1.00 87.25 70 LEU A O 1
ATOM 593 N N . LYS A 1 71 ? 15.285 6.522 -17.306 1.00 85.62 71 LYS A N 1
ATOM 594 C CA . LYS A 1 71 ? 16.275 7.215 -18.128 1.00 85.62 71 LYS A CA 1
ATOM 595 C C . LYS A 1 71 ? 17.623 7.208 -17.415 1.00 85.62 71 LYS A C 1
ATOM 597 O O . LYS A 1 71 ? 17.661 7.352 -16.194 1.00 85.62 71 LYS A O 1
ATOM 602 N N . PRO A 1 72 ? 18.738 7.102 -18.159 1.00 81.69 72 PRO A N 1
ATOM 603 C CA . PRO A 1 72 ? 20.042 7.417 -17.603 1.00 81.69 72 PRO A CA 1
ATOM 604 C C . PRO A 1 72 ? 19.976 8.790 -16.925 1.00 81.69 72 PRO A C 1
ATOM 606 O O . PRO A 1 72 ? 19.390 9.714 -17.509 1.00 81.69 72 PRO A O 1
ATOM 609 N N . PRO A 1 73 ? 20.530 8.941 -15.710 1.00 77.56 73 PRO A N 1
ATOM 610 C CA . PRO A 1 73 ? 20.572 10.245 -15.076 1.00 77.56 73 PRO A CA 1
ATOM 611 C C . PRO A 1 73 ? 21.288 11.215 -16.024 1.00 77.56 73 PRO A C 1
ATOM 613 O O . PRO A 1 73 ? 22.239 10.808 -16.701 1.00 77.56 73 PRO A O 1
ATOM 616 N N . PRO A 1 74 ? 20.857 12.486 -16.110 1.00 74.25 74 PRO A N 1
ATOM 617 C CA . PRO A 1 74 ? 21.662 13.484 -16.794 1.00 74.25 74 PRO A CA 1
ATOM 618 C C . PRO A 1 74 ? 23.049 13.453 -16.147 1.00 74.25 74 PRO A C 1
ATOM 620 O O . PRO A 1 74 ? 23.153 13.552 -14.923 1.00 74.25 74 PRO A O 1
ATOM 623 N N . ILE A 1 75 ? 24.082 13.209 -16.959 1.00 70.25 75 ILE A N 1
ATOM 624 C CA . ILE A 1 75 ? 25.471 13.070 -16.507 1.00 70.25 75 ILE A CA 1
ATOM 625 C C . ILE A 1 75 ? 25.770 14.230 -15.551 1.00 70.25 75 ILE A C 1
ATOM 627 O O . ILE A 1 75 ? 25.634 15.389 -15.957 1.00 70.25 75 ILE A O 1
ATOM 631 N N . PRO A 1 76 ? 26.119 13.969 -14.282 1.00 64.44 76 PRO A N 1
ATOM 632 C CA . PRO A 1 76 ? 26.517 15.048 -13.407 1.00 64.44 76 PRO A CA 1
ATOM 633 C C . PRO A 1 76 ? 27.866 15.597 -13.882 1.00 64.44 76 PRO A C 1
ATOM 635 O O . PRO A 1 76 ? 28.698 14.860 -14.405 1.00 64.44 76 PRO A O 1
ATOM 638 N N . LEU A 1 77 ? 28.100 16.884 -13.619 1.00 60.91 77 LEU A N 1
ATOM 639 C CA . LEU A 1 77 ? 29.402 17.568 -13.654 1.00 60.91 77 LEU A CA 1
ATOM 640 C C . LEU A 1 77 ?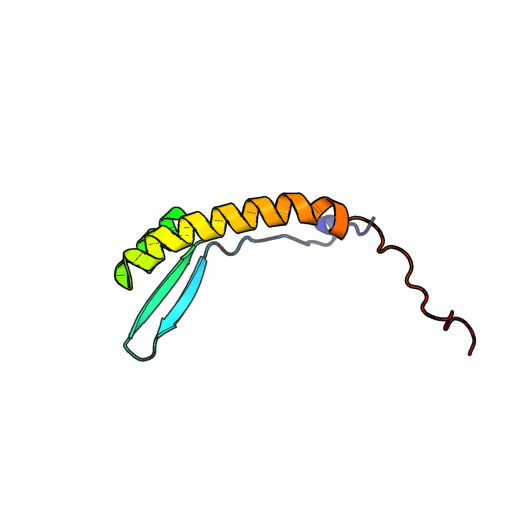 30.399 16.971 -12.629 1.00 60.91 77 LEU A C 1
ATOM 642 O O . LEU A 1 77 ? 31.179 17.703 -12.023 1.00 60.91 77 LEU A O 1
ATOM 646 N N . LEU A 1 78 ? 30.321 15.670 -12.339 1.00 62.69 78 LEU A N 1
ATOM 647 C CA . LEU A 1 78 ? 31.340 15.000 -11.554 1.00 62.69 78 LEU A CA 1
ATOM 648 C C . LEU A 1 78 ? 32.604 14.962 -12.415 1.00 62.69 78 LEU A C 1
ATOM 650 O O . LEU A 1 78 ? 32.511 14.630 -13.600 1.00 62.69 78 LEU A O 1
ATOM 654 N N . PRO A 1 79 ? 33.766 15.332 -11.855 1.00 62.12 79 PRO A N 1
ATOM 655 C CA . PRO A 1 79 ? 35.016 15.130 -12.556 1.00 62.12 79 PRO A CA 1
ATOM 656 C C . PRO A 1 79 ? 35.145 13.648 -12.890 1.00 62.12 79 PRO A C 1
ATOM 658 O O . PRO A 1 79 ? 34.716 12.774 -12.133 1.00 62.12 79 PRO A O 1
ATOM 661 N N . ASP A 1 80 ? 35.692 13.395 -14.068 1.00 66.44 80 ASP A N 1
ATOM 662 C CA . ASP A 1 80 ? 35.972 12.053 -14.523 1.00 66.44 80 ASP A CA 1
ATOM 663 C C . ASP A 1 80 ? 36.964 11.394 -13.552 1.00 66.44 80 ASP A C 1
ATOM 665 O O . ASP A 1 80 ? 38.114 11.813 -13.450 1.00 66.44 80 ASP A O 1
ATOM 669 N N . TYR A 1 81 ? 36.499 10.404 -12.788 1.00 62.75 81 TYR A N 1
ATOM 670 C CA . TYR A 1 81 ? 37.341 9.589 -11.907 1.00 62.75 81 TYR A CA 1
ATOM 671 C C . TYR A 1 81 ? 37.876 8.344 -12.636 1.00 62.75 81 TYR A C 1
ATOM 673 O O . TYR A 1 81 ? 38.224 7.359 -11.990 1.00 62.75 81 TYR A O 1
ATOM 681 N N . SER A 1 82 ? 37.901 8.345 -13.975 1.00 62.84 82 SER A N 1
ATOM 682 C CA . SER A 1 82 ? 38.447 7.238 -14.767 1.00 62.84 82 SER A CA 1
ATOM 683 C C . SER A 1 82 ? 39.967 7.278 -14.980 1.00 62.84 82 SER A C 1
ATOM 685 O O . SER A 1 82 ? 40.480 6.480 -15.763 1.00 62.84 82 SER A O 1
ATOM 687 N N . GLU A 1 83 ? 40.712 8.088 -14.221 1.00 50.19 83 GLU A N 1
ATOM 688 C CA . GLU A 1 83 ? 42.170 7.933 -14.111 1.00 50.19 83 GLU A CA 1
ATOM 689 C C . GLU A 1 83 ? 42.597 7.389 -12.730 1.00 50.19 83 GLU A C 1
ATOM 691 O O . GLU A 1 83 ? 41.988 7.759 -11.721 1.00 50.19 83 GLU A O 1
ATOM 696 N N . PRO A 1 84 ? 43.601 6.485 -12.683 1.00 55.31 84 PRO A N 1
ATOM 697 C CA . PRO A 1 84 ? 44.150 5.924 -11.446 1.00 55.31 84 PRO A CA 1
ATOM 698 C C . PRO A 1 84 ? 44.945 6.930 -10.602 1.00 55.31 84 PRO A C 1
ATOM 700 O O . PRO A 1 84 ? 45.579 7.843 -11.177 1.00 55.31 84 PRO A O 1
#

Foldseek 3Di:
DPCCVVVPDDDDDDQWDWAADPVRDIATCGPPLLNNLVRCVVVPVVVSVVSVVVVVVVVVVCVVCVVVVPDDHPDDPDPPPPDD

Organism: NCBI:txid412755

Secondary structure (DSSP, 8-state):
---TTTTT--PPPP-EEEEE-TTS-EEEEESSHHHHHHHHHTT-HHHHHHHHHHHHHHHHHHHHHHHHHTSPPPPP--------